Protein AF-A0A4Q6B6N0-F1 (afdb_monomer_lite)

pLDDT: mean 78.14, std 15.46, range [35.5, 97.94]

Secondary structure (DSSP, 8-state):
--HHHHHHHHHIIIIIHHHHHHHH--S-------PPP-------TT---HHHHS-SSSSS--HHHHTTSTTGGGGGGGGG---------SGGGSS-TT-HHHHHHTTTT-S-EE--TT-GGG-EESS--HHHHHHHHHSS--------TTSS---

Foldseek 3Di:
DDPVVVCCVVCCCVPVVVVVCVVVDPVPPPPPPDPADDDDDDDDLVDDDVVQAAFCDDDQFACNSCPRHVCNVCRVVSVVDDDDPDLAQPCCVDDQNSPPLQSVQCPQFSYHWDDDPPCSVPIHGPGDGPQCVVCVVRNDDRPPPDLDPPGDDDD

Structure (mmCIF, N/CA/C/O backbone):
data_AF-A0A4Q6B6N0-F1
#
_entry.id   AF-A0A4Q6B6N0-F1
#
loop_
_atom_site.group_PDB
_atom_site.id
_atom_site.type_symbol
_atom_site.label_atom_id
_atom_site.label_alt_id
_atom_site.label_comp_id
_atom_site.label_asym_id
_atom_site.label_entity_id
_atom_site.label_seq_id
_atom_site.pdbx_PDB_ins_code
_atom_site.Cartn_x
_atom_site.Cartn_y
_atom_site.Cartn_z
_atom_site.occupancy
_atom_site.B_iso_or_equiv
_atom_site.auth_seq_id
_atom_site.auth_comp_id
_atom_site.auth_asym_id
_atom_site.auth_atom_id
_atom_site.pdbx_PDB_model_num
ATOM 1 N N . MET A 1 1 ? -65.743 -42.845 1.613 1.00 63.94 1 MET A N 1
ATOM 2 C CA . MET A 1 1 ? -64.268 -42.746 1.563 1.00 63.94 1 MET A CA 1
ATOM 3 C C . MET A 1 1 ? -63.693 -44.117 1.858 1.00 63.94 1 MET A C 1
ATOM 5 O O . MET A 1 1 ? -64.138 -44.744 2.812 1.00 63.94 1 MET A O 1
ATOM 9 N N . ASP A 1 2 ? -62.781 -44.606 1.022 1.00 90.44 2 ASP A N 1
ATOM 10 C CA . ASP A 1 2 ? -62.169 -45.923 1.206 1.00 90.44 2 ASP A CA 1
ATOM 11 C C . ASP A 1 2 ? -61.155 -45.867 2.364 1.00 90.44 2 ASP A C 1
ATOM 13 O O . ASP A 1 2 ? -60.245 -45.034 2.371 1.00 90.44 2 ASP A O 1
ATOM 17 N N . ARG A 1 3 ? -61.332 -46.744 3.363 1.00 86.38 3 ARG A N 1
ATOM 18 C CA . ARG A 1 3 ? -60.466 -46.842 4.552 1.00 86.38 3 ARG A CA 1
ATOM 19 C C . ARG A 1 3 ? -59.008 -47.069 4.168 1.00 86.38 3 ARG A C 1
ATOM 21 O O . ARG A 1 3 ? -58.114 -46.563 4.841 1.00 86.38 3 ARG A O 1
ATOM 28 N N . ARG A 1 4 ? -58.769 -47.787 3.070 1.00 87.00 4 ARG A N 1
ATOM 29 C CA . ARG A 1 4 ? -57.425 -48.021 2.548 1.00 87.00 4 ARG A CA 1
ATOM 30 C C . ARG A 1 4 ? -56.787 -46.721 2.075 1.00 87.00 4 ARG A C 1
ATOM 32 O O . ARG A 1 4 ? -55.637 -46.458 2.402 1.00 87.00 4 ARG A O 1
ATOM 39 N N . LEU A 1 5 ? -57.546 -45.886 1.368 1.00 86.69 5 LEU A N 1
ATOM 40 C CA . LEU A 1 5 ? -57.067 -44.595 0.876 1.00 86.69 5 LEU A CA 1
ATOM 41 C C . LEU A 1 5 ? -56.758 -43.635 2.033 1.00 86.69 5 LEU A C 1
ATOM 43 O O . LEU A 1 5 ? -55.743 -42.946 2.014 1.00 86.69 5 LEU A O 1
ATOM 47 N N . PHE A 1 6 ? -57.604 -43.641 3.067 1.00 88.94 6 PHE A N 1
ATOM 48 C CA . PHE A 1 6 ? -57.406 -42.822 4.262 1.00 88.94 6 PHE A CA 1
ATOM 49 C C . PHE A 1 6 ? -56.141 -43.215 5.040 1.00 88.94 6 PHE A C 1
ATOM 51 O O . PHE A 1 6 ? -55.362 -42.343 5.423 1.00 88.94 6 PHE A O 1
ATOM 58 N N . LEU A 1 7 ? -55.907 -44.516 5.243 1.00 87.56 7 LEU A N 1
ATOM 59 C CA . LEU A 1 7 ? -54.729 -45.014 5.961 1.00 87.56 7 LEU A CA 1
ATOM 60 C C . LEU A 1 7 ? -53.437 -44.817 5.164 1.00 87.56 7 LEU A C 1
ATOM 62 O O . LEU A 1 7 ? -52.427 -44.423 5.735 1.00 87.56 7 LEU A O 1
ATOM 66 N N . VAL A 1 8 ? -53.469 -45.035 3.847 1.00 85.88 8 VAL A N 1
ATOM 67 C CA . VAL A 1 8 ? -52.309 -44.789 2.975 1.00 85.88 8 VAL A CA 1
ATOM 68 C C . VAL A 1 8 ? -51.957 -43.300 2.949 1.00 85.88 8 VAL A C 1
ATOM 70 O O . VAL A 1 8 ? -50.785 -42.954 3.068 1.00 85.88 8 VAL A O 1
ATOM 73 N N . GLY A 1 9 ? -52.956 -42.415 2.872 1.00 86.50 9 GLY A N 1
ATOM 74 C CA . GLY A 1 9 ? -52.738 -40.969 2.921 1.00 86.50 9 GLY A CA 1
ATOM 75 C C . GLY A 1 9 ? -52.184 -40.497 4.267 1.00 86.50 9 GLY A C 1
ATOM 76 O O . GLY A 1 9 ? -51.169 -39.806 4.310 1.00 86.50 9 GLY A O 1
ATOM 77 N N . THR A 1 10 ? -52.794 -40.902 5.384 1.00 88.31 10 THR A N 1
ATOM 78 C CA . THR A 1 10 ? -52.345 -40.470 6.721 1.00 88.31 10 THR A CA 1
ATOM 79 C C . THR A 1 10 ? -50.980 -41.046 7.093 1.00 88.31 10 THR A C 1
ATOM 81 O O . THR A 1 10 ? -50.127 -40.292 7.553 1.00 88.31 10 THR A O 1
ATOM 84 N N . ALA A 1 11 ? -50.715 -42.327 6.820 1.00 84.75 11 ALA A N 1
ATOM 85 C CA . ALA A 1 11 ? -49.396 -42.922 7.048 1.00 84.75 11 ALA A CA 1
ATOM 86 C C . ALA A 1 11 ? -48.320 -42.306 6.138 1.00 84.75 11 ALA A C 1
ATOM 88 O O . ALA A 1 11 ? -47.226 -41.991 6.604 1.00 84.75 11 ALA A O 1
ATOM 89 N N . GLY A 1 12 ? -48.642 -42.068 4.861 1.00 84.81 12 GLY A N 1
ATOM 90 C CA . GLY A 1 12 ? -47.741 -41.402 3.922 1.00 84.81 12 GLY A CA 1
ATOM 91 C C . GLY A 1 12 ? -47.388 -39.979 4.355 1.00 84.81 12 GLY A C 1
ATOM 92 O O . GLY A 1 12 ? -46.236 -39.581 4.249 1.00 84.81 12 GLY A O 1
ATOM 93 N N . THR A 1 13 ? -48.340 -39.232 4.918 1.00 85.75 13 THR A N 1
ATOM 94 C CA . THR A 1 13 ? -48.077 -37.858 5.372 1.00 85.75 13 THR A CA 1
ATOM 95 C C . THR A 1 13 ? -47.323 -37.835 6.704 1.00 85.75 13 THR A C 1
ATOM 97 O O . THR A 1 13 ? -46.353 -37.102 6.839 1.00 85.75 13 THR A O 1
ATOM 100 N N . MET A 1 14 ? -47.712 -38.670 7.674 1.00 88.31 14 MET A N 1
ATOM 101 C CA . MET A 1 14 ? -47.112 -38.674 9.018 1.00 88.31 14 MET A CA 1
ATOM 102 C C . MET A 1 14 ? -45.687 -39.233 9.047 1.00 88.31 14 MET A C 1
ATOM 104 O O . MET A 1 14 ? -44.885 -38.790 9.861 1.00 88.31 14 MET A O 1
ATOM 108 N N . PHE A 1 15 ? -45.364 -40.196 8.179 1.00 87.62 15 PHE A N 1
ATOM 109 C CA . PHE A 1 15 ? -44.030 -40.805 8.131 1.00 87.62 15 PHE A CA 1
ATOM 110 C C . PHE A 1 15 ? -43.224 -40.389 6.901 1.00 87.62 15 PHE A C 1
ATOM 112 O O . PHE A 1 15 ? -42.008 -40.238 6.989 1.00 87.62 15 PHE A O 1
ATOM 119 N N . GLY A 1 16 ? -43.882 -40.178 5.760 1.00 85.69 16 GLY A N 1
ATOM 120 C CA . GLY A 1 16 ? -43.207 -39.787 4.526 1.00 85.69 16 GLY A CA 1
ATOM 121 C C . GLY A 1 16 ? -42.748 -38.334 4.534 1.00 85.69 16 GLY A C 1
ATOM 122 O O . GLY A 1 16 ? -41.660 -38.069 4.033 1.00 85.69 16 GLY A O 1
ATOM 123 N N . LEU A 1 17 ? -43.510 -37.408 5.134 1.00 82.75 17 LEU A N 1
ATOM 124 C CA . LEU A 1 17 ? -43.110 -35.999 5.184 1.00 82.75 17 LEU A CA 1
ATOM 125 C C . LEU A 1 17 ? -41.857 -35.782 6.053 1.00 82.75 17 LEU A C 1
ATOM 127 O O . LEU A 1 17 ? -40.903 -35.228 5.517 1.00 82.75 17 LEU A O 1
ATOM 131 N N . PRO A 1 18 ? -41.753 -36.295 7.299 1.00 80.56 18 PRO A N 1
ATOM 132 C CA . PRO A 1 18 ? -40.521 -36.156 8.084 1.00 80.56 18 PRO A CA 1
ATOM 133 C C . PRO A 1 18 ? -39.313 -36.847 7.441 1.00 80.56 18 PRO A C 1
ATOM 135 O O . PRO A 1 18 ? -38.189 -36.359 7.538 1.00 80.56 18 PRO A O 1
ATOM 138 N N . LEU A 1 19 ? -39.527 -37.977 6.753 1.00 83.81 19 LEU A N 1
ATOM 139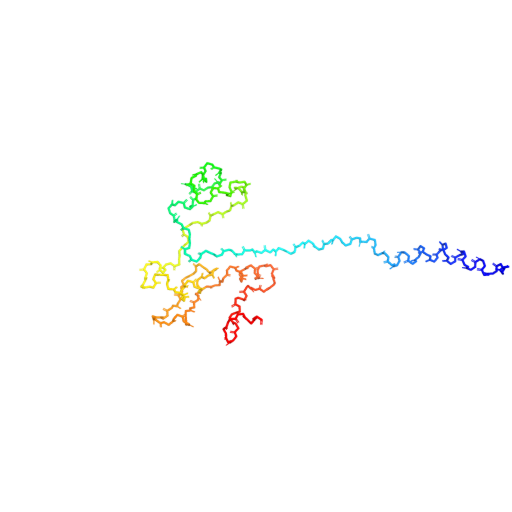 C CA . LEU A 1 19 ? -38.462 -38.651 6.010 1.00 83.81 19 LEU A CA 1
ATOM 140 C C . LEU A 1 19 ? -37.999 -37.803 4.816 1.00 83.81 19 LEU A C 1
ATOM 142 O O . LEU A 1 19 ? -36.797 -37.657 4.613 1.00 83.81 19 LEU A O 1
ATOM 146 N N . LEU A 1 20 ? -38.923 -37.201 4.059 1.00 78.81 20 LEU A N 1
ATOM 147 C CA . LEU A 1 20 ? -38.575 -36.262 2.991 1.00 78.81 20 LEU A CA 1
ATOM 148 C C . LEU A 1 20 ? -37.853 -35.035 3.541 1.00 78.81 20 LEU A C 1
ATOM 150 O O . LEU A 1 20 ? -36.866 -34.614 2.952 1.00 78.81 20 LEU A O 1
ATOM 154 N N . GLU A 1 21 ? -38.295 -34.491 4.672 1.00 78.06 21 GLU A N 1
ATOM 155 C CA . GLU A 1 21 ? -37.627 -33.369 5.329 1.00 78.06 21 GLU A CA 1
ATOM 156 C C . GLU A 1 21 ? -36.203 -33.744 5.760 1.00 78.06 21 GLU A C 1
ATOM 158 O O . GLU A 1 21 ? -35.277 -32.971 5.533 1.00 78.06 21 GLU A O 1
ATOM 163 N N . SER A 1 22 ? -35.986 -34.963 6.264 1.00 77.62 22 SER A N 1
ATOM 164 C CA . SER A 1 22 ? -34.645 -35.455 6.618 1.00 77.62 22 SER A CA 1
ATOM 165 C C . SER A 1 22 ? -33.694 -35.618 5.423 1.00 77.62 22 SER A C 1
ATOM 167 O O . SER A 1 22 ? -32.478 -35.631 5.604 1.00 77.62 22 SER A O 1
ATOM 169 N N . LEU A 1 23 ? -34.237 -35.748 4.207 1.00 75.44 23 LEU A N 1
ATOM 170 C CA . LEU A 1 23 ? -33.473 -35.899 2.964 1.00 75.44 23 LEU A CA 1
ATOM 171 C C . LEU A 1 23 ? -33.343 -34.583 2.183 1.00 75.44 23 LEU A C 1
ATOM 173 O O . LEU A 1 23 ? -32.368 -34.399 1.457 1.00 75.44 23 LEU A O 1
ATOM 177 N N . ALA A 1 24 ? -34.328 -33.690 2.299 1.00 66.94 24 ALA A N 1
ATOM 178 C CA . ALA A 1 24 ? -34.402 -32.426 1.570 1.00 66.94 24 ALA A CA 1
ATOM 179 C C . ALA A 1 24 ? -33.740 -31.267 2.324 1.00 66.94 24 ALA A C 1
ATOM 181 O O . ALA A 1 24 ? -33.236 -30.337 1.693 1.00 66.94 24 ALA A O 1
ATOM 182 N N . PHE A 1 25 ? -33.709 -31.321 3.657 1.00 61.94 25 PHE A N 1
ATOM 183 C CA . PHE A 1 25 ? -33.018 -30.336 4.476 1.00 61.94 25 PHE A CA 1
ATOM 184 C C . PHE A 1 25 ? -31.682 -30.914 4.932 1.00 61.94 25 PHE A C 1
ATOM 186 O O . PHE A 1 25 ? -31.624 -31.714 5.859 1.00 61.94 25 PHE A O 1
ATOM 193 N N . ASP A 1 26 ? -30.588 -30.490 4.292 1.00 61.44 26 ASP A N 1
ATOM 194 C CA . ASP A 1 26 ? -29.268 -30.583 4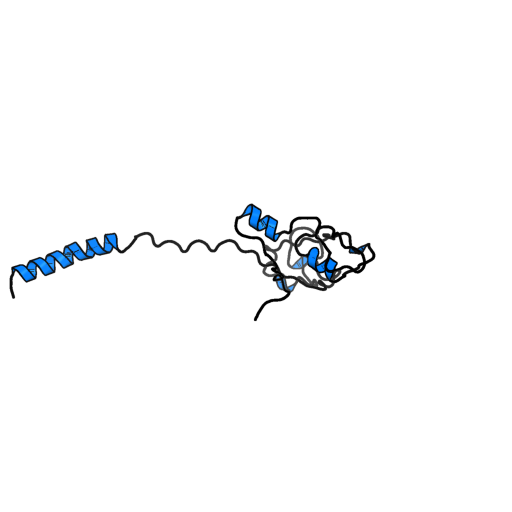.917 1.00 61.44 26 ASP A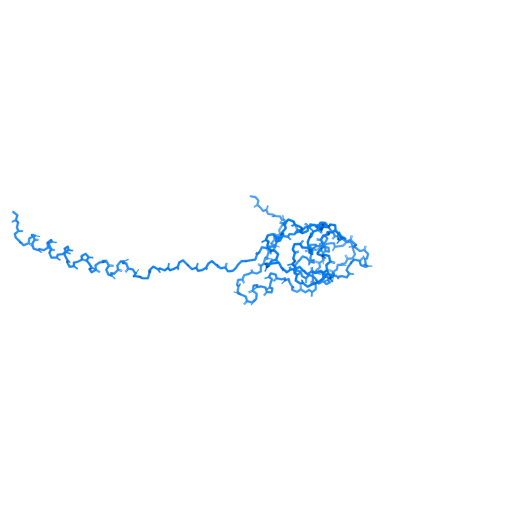 CA 1
ATOM 195 C C . ASP A 1 26 ? -29.336 -29.738 6.208 1.00 61.44 26 ASP A C 1
ATOM 197 O O . ASP A 1 26 ? -29.489 -28.516 6.119 1.00 61.44 26 ASP A O 1
ATOM 201 N N . PRO A 1 27 ? -29.271 -30.332 7.419 1.00 55.25 27 PRO A N 1
ATOM 202 C CA . PRO A 1 27 ? -29.351 -29.583 8.677 1.00 55.25 27 PRO A CA 1
ATOM 203 C C . PRO A 1 27 ? -28.144 -28.656 8.865 1.00 55.25 27 PRO A C 1
ATOM 205 O O . PRO A 1 27 ? -28.100 -27.841 9.789 1.00 55.25 27 PRO A O 1
ATOM 208 N N . ARG A 1 28 ? -27.149 -28.755 7.980 1.00 56.59 28 ARG A N 1
ATOM 209 C CA . ARG A 1 28 ? -26.107 -27.759 7.831 1.00 56.59 28 ARG A CA 1
ATOM 210 C C . ARG A 1 28 ? -26.734 -26.592 7.085 1.00 56.59 28 ARG A C 1
ATOM 212 O O . ARG A 1 28 ? -26.660 -26.503 5.862 1.00 56.59 28 ARG A O 1
ATOM 219 N N . ALA A 1 29 ? -27.278 -25.641 7.841 1.00 53.19 29 ALA A N 1
ATOM 220 C CA . ALA A 1 29 ? -27.153 -24.253 7.437 1.00 53.19 29 ALA A CA 1
ATOM 221 C C . ALA A 1 29 ? -25.677 -24.065 7.067 1.00 53.19 29 ALA A C 1
ATOM 223 O O . ALA A 1 29 ? -24.812 -24.014 7.943 1.00 53.19 29 ALA A O 1
ATOM 224 N N . LYS A 1 30 ? -25.360 -24.112 5.767 1.00 58.22 30 LYS A N 1
ATOM 225 C CA . LYS A 1 30 ? -24.021 -23.795 5.303 1.00 58.22 30 LYS A CA 1
ATOM 226 C C . LYS A 1 30 ? -23.868 -22.341 5.686 1.00 58.22 30 LYS A C 1
ATOM 228 O O . LYS A 1 30 ? -24.503 -21.485 5.072 1.00 58.22 30 LYS A O 1
ATOM 233 N N . ALA A 1 31 ? -23.114 -22.089 6.756 1.00 57.97 31 ALA A N 1
ATOM 234 C CA . ALA A 1 31 ? -22.587 -20.766 7.016 1.00 57.97 31 ALA A CA 1
ATOM 235 C C . ALA A 1 31 ? -22.116 -20.253 5.657 1.00 57.97 31 ALA A C 1
ATOM 237 O O . ALA A 1 31 ? -21.415 -20.987 4.948 1.00 57.97 31 ALA A O 1
ATOM 238 N N . ALA A 1 32 ? -22.626 -19.092 5.237 1.00 61.69 32 ALA A N 1
ATOM 239 C CA . ALA A 1 32 ? -22.163 -18.476 4.007 1.00 61.69 32 ALA A CA 1
ATOM 240 C C . ALA A 1 32 ? -20.636 -18.559 4.034 1.00 61.69 32 ALA A C 1
ATOM 242 O O . ALA A 1 32 ? -20.048 -18.256 5.075 1.00 61.69 32 ALA A O 1
ATOM 243 N N . ASN A 1 33 ? -20.024 -19.077 2.961 1.00 66.31 33 ASN A N 1
ATOM 244 C CA . ASN A 1 33 ? -18.569 -19.132 2.876 1.00 66.31 33 ASN A CA 1
ATOM 245 C C . ASN A 1 33 ? -18.060 -17.755 3.298 1.00 66.31 33 ASN A C 1
ATOM 247 O O . ASN A 1 33 ? -18.519 -16.759 2.730 1.00 66.31 33 ASN A O 1
ATOM 251 N N . GLU A 1 34 ? -17.203 -17.710 4.323 1.00 68.06 34 GLU A N 1
ATOM 252 C CA . GLU A 1 34 ? -16.558 -16.470 4.750 1.00 68.06 34 GLU A CA 1
ATOM 253 C C . GLU A 1 34 ? -16.112 -15.717 3.491 1.00 68.06 34 GLU A C 1
ATOM 255 O O . GLU A 1 34 ? -15.532 -16.350 2.594 1.00 68.06 34 GLU A O 1
ATOM 260 N N . PRO A 1 35 ? -16.452 -14.421 3.350 1.00 67.75 35 PRO A N 1
ATOM 261 C CA . PRO A 1 35 ? -16.097 -13.682 2.154 1.00 67.75 35 PRO A CA 1
ATOM 262 C C . PRO A 1 35 ? -14.594 -13.816 1.935 1.00 67.75 35 PRO A C 1
ATOM 264 O O . PRO A 1 35 ? -13.798 -13.641 2.861 1.00 67.75 35 PRO A O 1
ATOM 267 N N . LEU A 1 36 ? -14.216 -14.176 0.706 1.00 71.25 36 LEU A N 1
ATOM 268 C CA . LEU A 1 36 ? -12.813 -14.350 0.364 1.00 71.25 36 LEU A CA 1
ATOM 269 C C . LEU A 1 36 ? -12.052 -13.060 0.703 1.00 71.25 36 LEU A C 1
ATOM 271 O O . LEU A 1 36 ? -12.560 -11.968 0.419 1.00 71.25 36 LEU A O 1
ATOM 275 N N . PRO A 1 37 ? -10.847 -13.162 1.290 1.00 75.75 37 PRO A N 1
ATOM 276 C CA . PRO A 1 37 ? -10.005 -11.999 1.504 1.00 75.75 37 PRO A CA 1
ATOM 277 C C . PRO A 1 37 ? -9.817 -11.248 0.185 1.00 75.75 37 PRO A C 1
ATOM 279 O O . PRO A 1 37 ? -9.479 -11.848 -0.835 1.00 75.75 37 PRO A O 1
ATOM 282 N N . PHE A 1 38 ? -10.034 -9.937 0.206 1.00 78.12 38 PHE A N 1
ATOM 283 C CA . PHE A 1 38 ? -9.833 -9.073 -0.950 1.00 78.12 38 PHE A CA 1
ATOM 284 C C . PHE A 1 38 ? -8.905 -7.916 -0.584 1.00 78.12 38 PHE A C 1
ATOM 286 O O . PHE A 1 38 ? -8.854 -7.474 0.566 1.00 78.12 38 PHE A O 1
ATOM 293 N N . ALA A 1 39 ? -8.175 -7.419 -1.578 1.00 83.62 39 ALA A N 1
ATOM 294 C CA . ALA A 1 39 ? -7.345 -6.229 -1.467 1.00 83.62 39 ALA A CA 1
ATOM 295 C C . ALA A 1 39 ? -7.891 -5.150 -2.407 1.00 83.62 39 ALA A C 1
ATOM 297 O O . ALA A 1 39 ? -8.265 -5.444 -3.542 1.00 83.62 39 ALA A O 1
ATOM 298 N N . ILE A 1 40 ? -7.935 -3.906 -1.932 1.00 86.31 40 ILE A N 1
ATOM 299 C CA . ILE A 1 40 ? -8.292 -2.741 -2.745 1.00 86.31 40 ILE A CA 1
ATOM 300 C C . ILE A 1 40 ? -7.045 -1.880 -2.889 1.00 86.31 40 ILE A C 1
ATOM 302 O O . ILE A 1 40 ? -6.445 -1.479 -1.891 1.00 86.31 40 ILE A O 1
ATOM 306 N N . PHE A 1 41 ? -6.688 -1.569 -4.131 1.00 86.62 41 PHE A N 1
ATOM 307 C CA . PHE A 1 41 ? -5.604 -0.651 -4.452 1.00 86.62 41 PHE A CA 1
ATOM 308 C C . PHE A 1 41 ? -6.193 0.680 -4.909 1.00 86.62 41 PHE A C 1
ATOM 310 O O . PHE A 1 41 ? -7.011 0.726 -5.826 1.00 86.62 41 PHE A O 1
ATOM 317 N N . LEU A 1 42 ? -5.776 1.762 -4.259 1.00 85.69 42 LEU A N 1
ATOM 318 C CA . LEU A 1 42 ? -6.138 3.127 -4.625 1.00 85.69 42 LEU A CA 1
ATOM 319 C C . LEU A 1 42 ? -4.879 3.821 -5.136 1.00 85.69 42 LEU A C 1
ATOM 321 O O . LEU A 1 42 ? -3.899 3.951 -4.405 1.00 85.69 42 LEU A O 1
ATOM 325 N N . TYR A 1 43 ? -4.909 4.245 -6.395 1.00 80.56 43 TYR A N 1
ATOM 326 C CA . TYR A 1 43 ? -3.802 4.940 -7.043 1.00 80.56 43 TYR A CA 1
ATOM 327 C C . TYR A 1 43 ? -4.065 6.448 -7.081 1.00 80.56 43 TYR A C 1
ATOM 329 O O . TYR A 1 43 ? -5.158 6.889 -7.434 1.00 80.56 43 TYR A O 1
ATOM 337 N N . GLN A 1 44 ? -3.052 7.238 -6.722 1.00 80.25 44 GLN A N 1
ATOM 338 C CA . GLN A 1 44 ? -3.069 8.698 -6.806 1.00 80.25 44 GLN A CA 1
ATOM 339 C C . GLN A 1 44 ? -1.986 9.135 -7.803 1.00 80.25 44 GLN A C 1
ATOM 341 O O . GLN A 1 44 ? -0.811 9.112 -7.440 1.00 80.25 44 GLN A O 1
ATOM 346 N N . PRO A 1 45 ? -2.340 9.530 -9.041 1.00 69.06 45 PRO A N 1
ATOM 347 C CA . PRO A 1 45 ? -1.375 9.664 -10.133 1.00 69.06 45 PRO A CA 1
ATOM 348 C C . PRO A 1 45 ? -0.272 10.684 -9.884 1.00 69.06 45 PRO A C 1
ATOM 350 O O . PRO A 1 45 ? 0.884 10.423 -10.186 1.00 69.06 45 PRO A O 1
ATOM 353 N N . MET A 1 46 ? -0.619 11.821 -9.291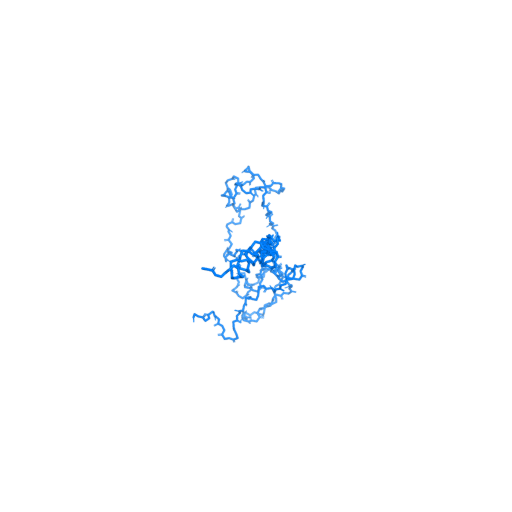 1.00 74.69 46 MET A N 1
ATOM 354 C CA . MET A 1 46 ? 0.344 12.875 -8.957 1.00 74.69 46 MET A CA 1
ATOM 355 C C . MET A 1 46 ? 0.818 12.797 -7.503 1.00 74.69 46 MET A C 1
ATOM 357 O O . MET A 1 46 ? 1.570 13.651 -7.045 1.00 74.69 46 MET A O 1
ATOM 361 N N . GLY A 1 47 ? 0.371 11.771 -6.775 1.00 78.94 47 GLY A N 1
ATOM 362 C CA . GLY A 1 47 ? 0.568 11.658 -5.343 1.00 78.94 47 GLY A CA 1
ATOM 363 C C . GLY A 1 47 ? -0.080 12.797 -4.541 1.00 78.94 47 GLY A C 1
ATOM 364 O O . GLY A 1 47 ? -0.759 13.674 -5.082 1.00 78.94 47 GLY A O 1
ATOM 365 N N . PRO A 1 48 ? 0.087 12.756 -3.217 1.00 86.38 48 PRO A N 1
ATOM 366 C CA . PRO A 1 48 ? -0.281 13.841 -2.321 1.00 86.38 48 PRO A CA 1
ATOM 367 C C . PRO A 1 48 ? 0.881 14.825 -2.105 1.00 86.38 48 PRO A C 1
ATOM 369 O O . PRO A 1 48 ? 2.036 14.522 -2.397 1.00 86.38 48 PRO A O 1
ATOM 372 N N . GLU A 1 49 ? 0.587 15.979 -1.501 1.00 88.38 49 GLU A N 1
ATOM 373 C CA . GLU A 1 49 ? 1.609 16.931 -1.047 1.00 88.38 49 GLU A CA 1
ATOM 374 C C . GLU A 1 49 ? 2.513 16.291 0.023 1.00 88.38 49 GLU A C 1
ATOM 376 O O . GLU A 1 49 ? 2.087 16.056 1.158 1.00 88.38 49 GLU A O 1
ATOM 381 N N . LYS A 1 50 ? 3.767 15.991 -0.334 1.00 83.06 50 LYS A N 1
ATOM 382 C CA . LYS A 1 50 ? 4.660 15.112 0.437 1.00 83.06 50 LYS A CA 1
ATOM 383 C C . LYS A 1 50 ? 4.903 15.620 1.859 1.00 83.06 50 LYS A C 1
ATOM 385 O O . LYS A 1 50 ? 4.908 14.815 2.791 1.00 83.06 50 LYS A O 1
ATOM 390 N N . ASP A 1 51 ? 5.067 16.929 2.036 1.00 87.38 51 ASP A N 1
ATOM 391 C CA . ASP A 1 51 ? 5.469 17.515 3.322 1.00 87.38 51 ASP A CA 1
ATOM 392 C C . ASP A 1 51 ? 4.318 17.570 4.341 1.00 87.38 51 ASP A C 1
ATOM 394 O O . ASP A 1 51 ? 4.529 17.544 5.561 1.00 87.38 51 ASP A O 1
ATOM 398 N N . SER A 1 52 ? 3.077 17.599 3.849 1.00 93.94 52 SER A N 1
ATOM 399 C CA . SER A 1 52 ? 1.875 17.671 4.684 1.00 93.94 52 SER A CA 1
ATOM 400 C C . SER A 1 52 ? 1.092 16.360 4.750 1.00 93.94 52 SER A C 1
ATOM 402 O O . SER A 1 52 ? 0.249 16.212 5.629 1.00 93.94 52 SER A O 1
ATOM 404 N N . TRP A 1 53 ? 1.367 15.381 3.885 1.00 94.44 53 TRP A N 1
ATOM 405 C CA . TRP A 1 53 ? 0.581 14.1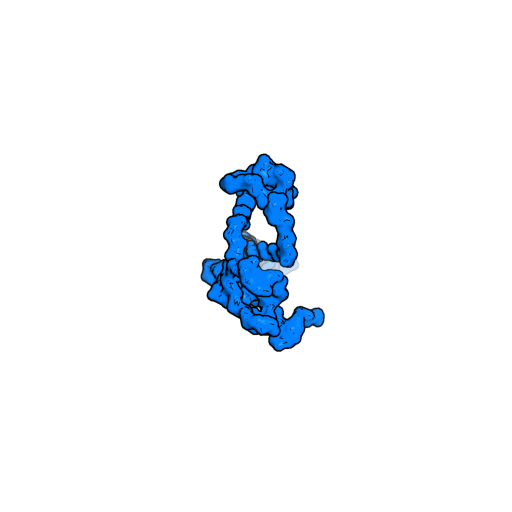48 3.817 1.00 94.44 53 TRP A CA 1
ATOM 406 C C . TRP A 1 53 ? 0.802 13.198 4.998 1.00 94.44 53 TRP A C 1
ATOM 408 O O . TRP A 1 53 ? -0.156 12.735 5.617 1.00 94.44 53 TRP A O 1
ATOM 418 N N . PHE A 1 54 ? 2.062 12.886 5.301 1.00 95.12 54 PHE A N 1
ATOM 419 C CA . PHE A 1 54 ? 2.420 11.796 6.211 1.00 95.12 54 PHE A CA 1
ATOM 420 C C . PHE A 1 54 ? 2.254 12.162 7.697 1.00 95.12 54 PHE A C 1
ATOM 422 O O . PHE A 1 54 ? 2.309 13.346 8.047 1.00 95.12 54 PHE A O 1
ATOM 429 N N . PRO A 1 55 ? 2.110 11.160 8.596 1.00 96.06 55 PRO A N 1
ATOM 430 C CA . PRO A 1 55 ? 2.100 11.397 10.035 1.00 96.06 55 PRO A CA 1
ATOM 431 C C . PRO A 1 55 ? 3.354 12.156 10.481 1.00 96.06 55 PRO A C 1
ATOM 433 O O . PRO A 1 55 ? 4.434 11.978 9.918 1.00 96.06 55 PRO A O 1
ATOM 436 N N . SER A 1 56 ? 3.223 12.994 11.509 1.00 94.88 56 SER A N 1
ATOM 437 C CA . SER A 1 56 ? 4.310 13.867 11.978 1.00 94.88 56 SER A CA 1
ATOM 438 C C . SER A 1 56 ? 5.525 13.126 12.548 1.00 94.88 56 SER A C 1
ATOM 440 O O . SER A 1 56 ? 6.605 13.706 12.626 1.00 94.88 56 SER A O 1
ATOM 442 N N . GLN A 1 57 ? 5.366 11.859 12.935 1.00 92.94 57 GLN A N 1
ATOM 443 C CA . GLN A 1 57 ? 6.428 11.015 13.476 1.00 92.94 57 GLN A CA 1
ATOM 444 C C . GLN A 1 57 ? 6.195 9.542 13.126 1.00 92.94 57 GLN A C 1
ATOM 446 O O . GLN A 1 57 ? 5.069 9.122 12.850 1.00 92.94 57 GLN A O 1
ATOM 451 N N . THR A 1 58 ? 7.263 8.748 13.172 1.00 93.38 58 THR A N 1
ATOM 452 C CA . THR A 1 58 ? 7.191 7.290 13.029 1.00 93.38 58 THR A CA 1
ATOM 453 C C . THR A 1 58 ? 6.637 6.632 14.297 1.00 93.38 58 THR A C 1
ATOM 455 O O . THR A 1 58 ? 6.680 7.195 15.391 1.00 93.38 58 THR A O 1
ATOM 458 N N . GLY A 1 59 ? 6.114 5.412 14.154 1.00 93.38 59 GLY A N 1
ATOM 459 C CA . GLY A 1 59 ? 5.567 4.626 15.260 1.00 93.38 59 GLY A CA 1
ATOM 460 C C . GLY A 1 59 ? 4.045 4.513 15.214 1.00 93.38 59 GLY A C 1
ATOM 461 O O . GLY A 1 59 ? 3.441 4.509 14.143 1.00 93.38 59 GLY A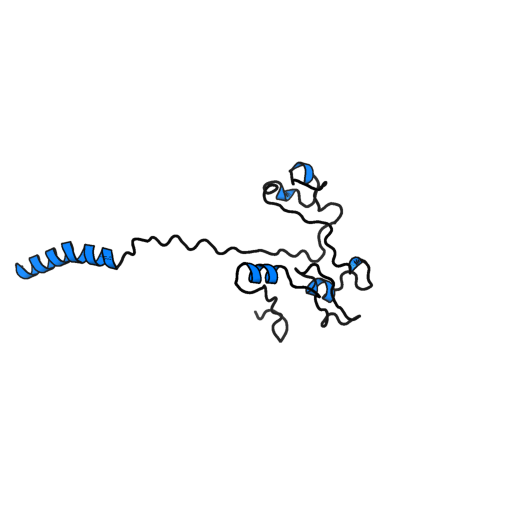 O 1
ATOM 462 N N . LYS A 1 60 ? 3.421 4.358 16.389 1.00 94.38 60 LYS A N 1
ATOM 463 C CA . LYS A 1 60 ? 1.970 4.164 16.494 1.00 94.38 60 LYS A CA 1
ATOM 464 C C . LYS A 1 60 ? 1.231 5.395 15.969 1.00 94.38 60 LYS A C 1
ATOM 466 O O . LYS A 1 60 ? 1.430 6.496 16.476 1.00 94.38 60 LYS A O 1
ATOM 471 N N . ILE A 1 61 ? 0.321 5.176 15.023 1.00 96.56 61 ILE A N 1
ATOM 472 C CA . ILE A 1 61 ? -0.542 6.226 14.487 1.00 96.56 61 ILE A CA 1
ATOM 473 C C . ILE A 1 61 ? -1.606 6.580 15.532 1.00 96.56 61 ILE A C 1
ATOM 475 O O . ILE A 1 61 ? -2.347 5.724 16.020 1.00 96.56 61 ILE A O 1
ATOM 479 N N . THR A 1 62 ? -1.664 7.858 15.890 1.00 95.88 62 THR A N 1
ATOM 480 C CA . THR A 1 62 ? -2.658 8.447 16.794 1.00 95.88 62 THR A CA 1
ATOM 481 C C . THR A 1 62 ? -3.274 9.697 16.173 1.00 95.88 62 THR A C 1
ATOM 483 O O . THR A 1 62 ? -2.719 10.269 15.233 1.00 95.88 62 THR A O 1
ATOM 486 N N . ALA A 1 63 ? -4.386 10.173 16.742 1.00 96.00 63 ALA A N 1
ATOM 487 C CA . ALA A 1 63 ? -4.981 11.455 16.362 1.00 96.00 63 ALA A CA 1
ATOM 488 C C . ALA A 1 63 ? -3.953 12.601 16.405 1.00 96.00 63 ALA A C 1
ATOM 490 O O . ALA A 1 63 ? -3.907 13.430 15.506 1.00 96.00 63 ALA A O 1
ATOM 491 N N . GLN A 1 64 ? -3.062 12.602 17.401 1.00 96.56 64 GLN A N 1
ATOM 492 C CA . GLN A 1 64 ? -2.011 13.613 17.535 1.00 96.56 64 GLN A CA 1
ATOM 493 C C . GLN A 1 64 ? -0.988 13.544 16.397 1.00 96.56 64 GLN A C 1
ATOM 495 O O . GLN A 1 64 ? -0.553 14.581 15.911 1.00 96.56 64 GLN A O 1
ATOM 500 N N . THR A 1 65 ? -0.613 12.342 15.946 1.00 96.38 65 THR A N 1
ATOM 501 C CA . THR A 1 65 ? 0.330 12.198 14.821 1.00 96.38 65 THR A CA 1
ATOM 502 C C . THR A 1 65 ? -0.276 12.580 13.470 1.00 96.38 65 THR A C 1
ATOM 504 O O . THR A 1 65 ? 0.467 12.870 12.534 1.00 96.38 65 THR A O 1
ATOM 507 N N . LEU A 1 66 ? -1.610 12.566 13.365 1.00 97.12 66 LEU A N 1
ATOM 508 C CA . LEU A 1 66 ? -2.355 12.887 12.147 1.00 97.12 66 LEU A CA 1
ATOM 509 C C . LEU A 1 66 ? -2.877 14.330 12.111 1.00 97.12 66 LEU A C 1
ATOM 511 O O . LEU A 1 66 ? -3.274 14.786 11.046 1.00 97.12 66 LEU A O 1
ATOM 515 N N . ALA A 1 67 ? -2.883 15.045 13.237 1.00 97.00 67 ALA A N 1
ATOM 516 C CA . ALA A 1 67 ? -3.405 16.406 13.318 1.00 97.00 67 ALA A CA 1
ATOM 517 C C . ALA A 1 67 ? -2.670 17.355 12.354 1.00 97.00 67 ALA A C 1
ATOM 519 O O . ALA A 1 67 ? -1.440 17.451 12.377 1.00 97.00 67 ALA A O 1
ATOM 520 N N . GLY A 1 68 ? -3.426 18.058 11.508 1.00 96.12 68 GLY A N 1
ATOM 521 C CA . GLY A 1 68 ? -2.898 18.968 10.493 1.00 96.12 68 GLY A CA 1
ATOM 522 C C . GLY A 1 68 ? -2.196 18.269 9.325 1.00 96.12 68 GLY A C 1
ATOM 523 O O . GLY A 1 68 ? -1.438 18.921 8.604 1.00 96.12 68 GLY A O 1
ATOM 524 N N . LYS A 1 69 ? -2.390 16.954 9.151 1.00 96.81 69 LYS A N 1
ATOM 525 C CA . LYS A 1 69 ? -1.818 16.165 8.051 1.00 96.81 69 LYS A CA 1
ATOM 526 C C . LYS A 1 69 ? -2.882 15.778 7.030 1.00 96.81 69 LYS A C 1
ATOM 528 O O . LYS A 1 69 ? -4.062 15.690 7.347 1.00 96.81 69 LYS A O 1
ATOM 533 N N . GLY A 1 70 ? -2.466 15.453 5.808 1.00 95.62 70 GLY A N 1
ATOM 534 C CA . GLY A 1 70 ? -3.376 14.988 4.753 1.00 95.62 70 GLY A CA 1
ATOM 535 C C . GLY A 1 70 ? -4.148 13.712 5.121 1.00 95.62 70 GLY A C 1
ATOM 536 O O . GLY A 1 70 ? -5.250 13.488 4.628 1.00 95.62 70 GLY A O 1
ATOM 537 N N . LEU A 1 71 ? -3.607 12.909 6.043 1.00 95.94 71 LEU A N 1
ATOM 538 C CA . LEU A 1 71 ? -4.244 11.706 6.584 1.00 95.94 71 LEU A CA 1
ATOM 539 C C . LEU A 1 71 ? -5.165 11.965 7.796 1.00 95.94 71 LEU A C 1
ATOM 541 O O . LEU A 1 71 ? -5.753 11.013 8.310 1.00 95.94 71 LEU A O 1
ATOM 545 N N . GLU A 1 72 ? -5.329 13.214 8.252 1.00 97.31 72 GLU A N 1
ATOM 546 C CA . GLU A 1 72 ? -6.207 13.582 9.378 1.00 97.31 72 GLU A CA 1
ATOM 547 C C . GLU A 1 72 ? -7.634 13.007 9.279 1.00 97.31 72 GLU A C 1
ATOM 549 O O . GLU A 1 72 ? -8.117 12.472 10.287 1.00 97.31 72 GLU A O 1
ATOM 554 N N . PRO A 1 73 ? -8.297 12.989 8.100 1.00 96.88 73 PRO A N 1
ATOM 555 C CA . PRO A 1 73 ? -9.634 12.407 7.963 1.00 96.88 73 PRO A CA 1
ATOM 556 C C . PRO A 1 73 ? -9.719 10.918 8.333 1.00 96.88 73 PRO A C 1
ATOM 558 O O . PRO A 1 73 ? -10.801 10.416 8.630 1.00 96.88 73 PRO A O 1
ATOM 561 N N . LEU A 1 74 ? -8.590 10.199 8.348 1.00 96.06 74 LEU A N 1
ATOM 562 C CA . LEU A 1 74 ? -8.527 8.779 8.696 1.00 96.06 74 LEU A CA 1
ATOM 563 C C . LEU A 1 74 ? -8.332 8.525 10.198 1.00 96.06 74 LEU A C 1
ATOM 565 O O . LEU A 1 74 ? -8.204 7.371 10.609 1.00 96.06 74 LEU A O 1
ATOM 569 N N . THR A 1 75 ? -8.353 9.567 11.033 1.00 97.50 75 THR A N 1
ATOM 570 C CA . THR A 1 75 ? -8.230 9.458 12.497 1.00 97.50 75 THR A CA 1
ATOM 571 C C . THR A 1 75 ? -9.137 8.388 13.131 1.00 97.50 75 THR A C 1
ATOM 573 O O . THR A 1 75 ? -8.631 7.634 13.969 1.00 97.50 75 THR A O 1
ATOM 576 N N . PRO A 1 76 ? -10.418 8.211 12.729 1.00 97.94 76 PRO A N 1
ATOM 577 C CA . PRO A 1 76 ? -11.275 7.149 13.275 1.00 97.94 76 PRO A CA 1
ATOM 578 C C . PRO A 1 76 ? -10.753 5.723 13.040 1.00 97.94 76 PRO A C 1
ATOM 580 O O . PRO A 1 76 ? -11.175 4.788 13.719 1.00 97.94 76 PRO A O 1
ATOM 583 N N . PHE A 1 77 ? -9.832 5.550 12.091 1.00 96.62 77 PHE A N 1
ATOM 584 C CA . PHE A 1 77 ? -9.249 4.271 11.702 1.00 96.62 77 PHE A CA 1
ATOM 585 C C . PHE A 1 77 ? -7.776 4.144 12.096 1.00 96.62 77 PHE A C 1
ATOM 587 O O . PHE A 1 77 ? -7.143 3.178 11.690 1.00 96.62 77 PHE A O 1
ATOM 594 N N . ALA A 1 78 ? -7.217 5.065 12.890 1.00 95.31 78 ALA A N 1
ATOM 595 C CA . ALA A 1 78 ? -5.787 5.110 13.217 1.00 95.31 78 ALA A CA 1
ATOM 596 C C . ALA A 1 78 ? -5.208 3.770 13.722 1.00 95.31 78 ALA A C 1
ATOM 598 O O . ALA A 1 78 ? -4.076 3.421 13.401 1.00 95.31 78 ALA A O 1
ATOM 599 N N . ASN A 1 79 ? -5.996 2.976 14.455 1.00 95.88 79 ASN A N 1
ATOM 600 C CA . ASN A 1 79 ? -5.609 1.647 14.947 1.00 95.88 79 ASN A CA 1
ATOM 601 C C . ASN A 1 79 ? -5.612 0.532 13.881 1.00 95.88 79 ASN A C 1
ATOM 603 O O . ASN A 1 79 ? -5.211 -0.588 14.183 1.00 95.88 79 ASN A O 1
ATOM 607 N N . LYS A 1 80 ? -6.082 0.823 12.667 1.00 95.50 80 LYS A N 1
ATOM 608 C CA . LYS A 1 80 ? -6.125 -0.070 11.500 1.00 95.50 80 LYS A CA 1
ATOM 609 C C . LYS A 1 80 ? -5.196 0.394 10.373 1.00 95.50 80 LYS A C 1
ATOM 611 O O . LYS A 1 80 ? -5.174 -0.230 9.317 1.00 95.50 80 LYS A O 1
ATOM 616 N N . LEU A 1 81 ? -4.466 1.491 10.569 1.00 94.69 81 LEU A N 1
ATOM 617 C CA . LEU A 1 81 ? -3.578 2.049 9.556 1.00 94.69 81 LEU A CA 1
ATOM 618 C C . LEU A 1 81 ? -2.148 1.558 9.758 1.00 94.69 81 LEU A C 1
ATOM 620 O O . LEU A 1 81 ? -1.605 1.591 10.862 1.00 94.69 81 LEU A O 1
ATOM 624 N N . ILE A 1 82 ? -1.521 1.186 8.649 1.00 94.88 82 ILE A N 1
ATOM 625 C CA . ILE A 1 82 ? -0.072 1.090 8.516 1.00 94.88 82 ILE A CA 1
ATOM 626 C C . ILE A 1 82 ? 0.296 2.060 7.402 1.00 94.88 82 ILE A C 1
ATOM 628 O O . ILE A 1 82 ? -0.188 1.931 6.280 1.00 94.88 82 ILE A O 1
ATOM 632 N N . VAL A 1 83 ? 1.121 3.055 7.721 1.00 93.44 83 VAL A N 1
ATOM 633 C CA . VAL A 1 83 ? 1.591 4.044 6.749 1.00 93.44 83 VAL A CA 1
ATOM 634 C C . VAL A 1 83 ? 3.075 3.817 6.536 1.00 93.44 83 VAL A C 1
ATOM 636 O O . VAL A 1 83 ? 3.869 3.952 7.465 1.00 93.44 83 VAL A O 1
ATOM 639 N N . ILE A 1 84 ? 3.436 3.467 5.306 1.00 89.94 84 ILE A N 1
ATOM 640 C CA . ILE A 1 84 ? 4.821 3.259 4.898 1.00 89.94 84 ILE A CA 1
ATOM 641 C C . ILE A 1 84 ? 5.257 4.494 4.108 1.00 89.94 84 ILE A C 1
ATOM 643 O O . ILE A 1 84 ? 4.601 4.889 3.147 1.00 89.94 84 ILE A O 1
ATOM 647 N N . ASN A 1 85 ? 6.354 5.115 4.534 1.00 86.62 85 ASN A N 1
ATOM 648 C CA . ASN A 1 85 ? 6.975 6.266 3.879 1.00 86.62 85 ASN A CA 1
ATOM 649 C C . ASN A 1 85 ? 8.452 5.948 3.604 1.00 86.62 85 ASN A C 1
ATOM 651 O O . ASN A 1 85 ? 9.037 5.093 4.264 1.00 86.62 85 ASN A O 1
ATOM 655 N N . GLY A 1 86 ? 9.054 6.645 2.642 1.00 79.69 86 GLY A N 1
ATOM 656 C CA . GLY A 1 86 ? 10.451 6.450 2.249 1.00 79.69 86 GLY A CA 1
ATOM 657 C C . GLY A 1 86 ? 10.664 5.336 1.225 1.00 79.69 86 GLY A C 1
ATOM 658 O O . GLY A 1 86 ? 11.806 4.982 0.957 1.00 79.69 86 GLY A O 1
ATOM 659 N N . MET A 1 87 ? 9.589 4.801 0.639 1.00 75.44 87 MET A N 1
ATOM 660 C CA . MET A 1 87 ? 9.686 3.945 -0.542 1.00 75.44 87 MET A CA 1
ATOM 661 C C . MET A 1 87 ? 9.820 4.839 -1.775 1.00 75.44 87 MET A C 1
ATOM 663 O O . MET A 1 87 ? 8.936 5.650 -2.048 1.00 75.44 87 MET A O 1
ATOM 667 N N . GLY A 1 88 ? 10.938 4.713 -2.480 1.00 71.50 88 GLY A N 1
ATOM 668 C CA . GLY A 1 88 ? 11.202 5.370 -3.756 1.00 71.50 88 GLY A CA 1
ATOM 669 C C . GLY A 1 88 ? 11.791 4.353 -4.723 1.00 71.50 88 GLY A C 1
ATOM 670 O O . GLY A 1 88 ? 12.475 3.422 -4.295 1.00 71.50 88 GLY A O 1
ATOM 671 N N . GLN A 1 89 ? 11.501 4.513 -6.011 1.00 68.56 89 GLN A N 1
ATOM 672 C CA . GLN A 1 89 ? 11.989 3.613 -7.059 1.00 68.56 89 GLN A CA 1
ATOM 673 C C . GLN A 1 89 ? 13.384 4.007 -7.572 1.00 68.56 89 GLN A C 1
ATOM 675 O O . GLN A 1 89 ? 13.959 3.306 -8.399 1.00 68.56 89 GLN A O 1
ATOM 680 N N . GLY A 1 90 ? 13.950 5.123 -7.095 1.00 64.25 90 GLY A N 1
ATOM 681 C CA . GLY A 1 90 ? 15.248 5.646 -7.522 1.00 64.25 90 GLY A CA 1
ATOM 682 C C . GLY A 1 90 ? 15.201 6.460 -8.821 1.00 64.25 90 GLY A C 1
ATOM 683 O O . GLY A 1 90 ? 16.192 7.110 -9.163 1.00 64.25 90 GLY A O 1
ATOM 684 N N . ASN A 1 91 ? 14.066 6.483 -9.531 1.00 60.56 91 ASN A N 1
ATOM 685 C CA . ASN A 1 91 ? 13.906 7.237 -10.783 1.00 60.56 91 ASN A CA 1
ATOM 686 C C . ASN A 1 91 ? 13.701 8.738 -10.561 1.00 60.56 91 ASN A C 1
ATOM 688 O O . ASN A 1 91 ? 13.954 9.533 -11.461 1.00 60.56 91 ASN A O 1
ATOM 692 N N . GLU A 1 92 ? 13.378 9.153 -9.337 1.00 61.97 92 GLU A N 1
ATOM 693 C CA . GLU A 1 92 ? 13.379 10.550 -8.898 1.00 61.97 92 GLU A CA 1
ATOM 694 C C . GLU A 1 92 ? 14.729 11.268 -9.116 1.00 61.97 92 GLU A C 1
ATOM 696 O O . GLU A 1 92 ? 14.774 12.501 -9.196 1.00 61.97 92 GLU A O 1
ATOM 701 N N . VAL A 1 93 ? 15.826 10.508 -9.244 1.00 55.53 93 VAL A N 1
ATOM 702 C CA . VAL A 1 93 ? 17.196 11.024 -9.395 1.00 55.53 93 VAL A CA 1
ATOM 703 C C . VAL A 1 93 ? 17.659 11.082 -10.862 1.00 55.53 93 VAL A C 1
ATOM 705 O O . VAL A 1 93 ? 18.604 11.807 -11.170 1.00 55.53 93 VAL A O 1
ATOM 708 N N . ASN A 1 94 ? 16.991 10.379 -11.787 1.00 53.81 94 ASN A N 1
ATOM 709 C CA . ASN A 1 94 ? 17.402 10.259 -13.194 1.00 53.81 94 ASN A CA 1
ATOM 710 C C . ASN A 1 94 ? 16.406 10.906 -14.182 1.00 53.81 94 ASN A C 1
ATOM 712 O O . ASN A 1 94 ? 15.328 11.360 -13.814 1.00 53.81 94 ASN A O 1
ATOM 716 N N . LYS A 1 95 ? 16.829 11.026 -15.452 1.00 51.78 95 LYS A N 1
ATOM 717 C CA . LYS A 1 95 ? 16.325 11.940 -16.507 1.00 51.78 95 LYS A CA 1
ATOM 718 C C . LYS A 1 95 ? 14.823 11.888 -16.872 1.00 51.78 95 LYS A C 1
ATOM 720 O O . LYS A 1 95 ? 14.395 12.782 -17.593 1.00 51.78 95 LYS A O 1
ATOM 725 N N . ASN A 1 96 ? 14.030 10.951 -16.350 1.00 56.50 96 ASN A N 1
ATOM 726 C CA . ASN A 1 96 ? 12.617 10.751 -16.708 1.00 56.50 96 ASN A CA 1
ATOM 727 C C . ASN A 1 96 ? 11.680 10.973 -15.507 1.00 56.50 96 ASN A C 1
ATOM 729 O O . ASN A 1 96 ? 10.872 10.115 -15.169 1.00 56.50 96 ASN A O 1
ATOM 733 N N . LYS A 1 97 ? 11.818 12.116 -14.822 1.00 56.66 97 LYS A N 1
ATOM 734 C CA . LYS A 1 97 ? 11.041 12.460 -13.618 1.00 56.66 97 LYS A CA 1
ATOM 735 C C . LYS A 1 97 ? 9.529 12.398 -13.878 1.00 56.66 97 LYS A C 1
ATOM 737 O O . LYS A 1 97 ? 8.951 13.383 -14.330 1.00 56.66 97 LYS A O 1
ATOM 742 N N . GLY A 1 98 ? 8.901 11.273 -13.549 1.00 57.19 98 GLY A N 1
ATOM 743 C CA . GLY A 1 98 ? 7.457 11.103 -13.699 1.00 57.19 98 GLY A CA 1
ATOM 744 C C . GLY A 1 98 ? 7.007 10.971 -15.150 1.00 57.19 98 GLY A C 1
ATOM 745 O O . GLY A 1 98 ? 5.922 11.439 -15.488 1.00 57.19 98 GLY A O 1
ATOM 746 N N . ASP A 1 99 ? 7.830 10.357 -16.004 1.00 69.75 99 ASP A N 1
ATOM 747 C CA . ASP A 1 99 ? 7.357 9.958 -17.323 1.00 69.75 99 ASP A CA 1
ATOM 748 C C . ASP A 1 99 ? 6.167 8.979 -17.208 1.00 69.75 99 ASP A C 1
ATOM 750 O O . ASP A 1 99 ? 6.050 8.205 -16.244 1.00 69.75 99 ASP A O 1
ATOM 754 N N . HIS A 1 100 ? 5.253 9.046 -18.179 1.00 73.25 100 HIS A N 1
ATOM 755 C CA . HIS A 1 100 ? 4.032 8.245 -18.179 1.00 73.25 100 HIS A CA 1
ATOM 756 C C . HIS A 1 100 ? 4.335 6.743 -18.210 1.00 73.25 100 HIS A C 1
ATOM 758 O O . HIS A 1 100 ? 3.677 5.987 -17.493 1.00 73.25 100 HIS A O 1
ATOM 764 N N . GLY A 1 101 ? 5.331 6.310 -18.992 1.00 71.81 101 GLY A N 1
ATOM 765 C CA . GLY A 1 101 ? 5.714 4.901 -19.083 1.00 71.81 101 GLY A CA 1
ATOM 766 C C . GLY A 1 101 ? 6.273 4.376 -17.766 1.00 71.81 101 GLY A C 1
ATOM 767 O O . GLY A 1 101 ? 5.819 3.345 -17.272 1.00 71.81 101 GLY A O 1
ATOM 768 N N . ASP A 1 102 ? 7.197 5.129 -17.165 1.00 75.19 102 ASP A N 1
ATOM 769 C CA . ASP A 1 102 ? 7.848 4.787 -15.895 1.00 75.19 102 ASP A CA 1
ATOM 770 C C . ASP A 1 102 ? 6.837 4.603 -14.753 1.00 75.19 102 ASP A C 1
ATOM 772 O O . ASP A 1 102 ? 6.795 3.577 -14.070 1.00 75.19 102 ASP A O 1
ATOM 776 N N . SER A 1 103 ? 5.944 5.582 -14.597 1.00 74.19 103 SER A N 1
ATOM 777 C CA . SER A 1 103 ? 4.960 5.598 -13.509 1.00 74.19 103 SER A CA 1
ATOM 778 C C . SER A 1 103 ? 3.966 4.433 -13.604 1.00 74.19 103 SER A C 1
ATOM 780 O O . SER A 1 103 ? 3.549 3.876 -12.585 1.00 74.19 103 SER A O 1
ATOM 782 N N . LEU A 1 104 ? 3.590 4.036 -14.825 1.00 76.88 104 LEU A N 1
ATOM 783 C CA . LEU A 1 104 ? 2.667 2.924 -15.048 1.00 76.88 104 LEU A CA 1
ATOM 784 C C . LEU A 1 104 ? 3.311 1.578 -14.711 1.00 76.88 104 LEU A C 1
ATOM 786 O O . LEU A 1 104 ? 2.711 0.781 -13.993 1.00 76.88 104 LEU A O 1
ATOM 790 N N . VAL A 1 105 ? 4.538 1.323 -15.166 1.00 78.50 105 VAL A N 1
ATOM 791 C CA . VAL A 1 105 ? 5.183 0.014 -14.954 1.00 78.50 105 VAL A CA 1
ATOM 792 C C . VAL A 1 105 ? 5.784 -0.151 -13.553 1.00 78.50 105 VAL A C 1
ATOM 794 O O . VAL A 1 105 ? 6.011 -1.280 -13.114 1.00 78.50 105 VAL A O 1
ATOM 797 N N . GLY A 1 106 ? 6.001 0.944 -12.819 1.00 78.81 106 GLY A N 1
ATOM 798 C CA . GLY A 1 106 ? 6.332 0.933 -11.386 1.00 78.81 106 GLY A CA 1
ATOM 799 C C . GLY A 1 106 ? 5.127 0.693 -10.460 1.00 78.81 106 GLY A C 1
ATOM 800 O O . GLY A 1 106 ? 5.290 0.484 -9.252 1.00 78.81 106 GLY A O 1
ATOM 801 N N . THR A 1 107 ? 3.900 0.701 -10.996 1.00 81.12 107 THR A N 1
ATOM 802 C CA . THR A 1 107 ? 2.680 0.543 -10.195 1.00 81.12 107 THR A CA 1
ATOM 803 C C . THR A 1 107 ? 2.671 -0.807 -9.470 1.00 81.12 107 THR A C 1
ATOM 805 O O . THR A 1 107 ? 2.828 -1.863 -10.073 1.00 81.12 107 THR A O 1
ATOM 808 N N . LEU A 1 108 ? 2.485 -0.762 -8.146 1.00 85.25 108 LEU A N 1
ATOM 809 C CA . LEU A 1 108 ? 2.489 -1.910 -7.225 1.00 85.25 108 LEU A CA 1
ATOM 810 C C . LEU A 1 108 ? 3.807 -2.700 -7.109 1.00 85.25 108 LEU A C 1
ATOM 812 O O . LEU A 1 108 ? 3.834 -3.658 -6.339 1.00 85.25 108 LEU A O 1
ATOM 816 N N . THR A 1 109 ? 4.893 -2.335 -7.794 1.00 83.25 109 THR A N 1
ATOM 817 C CA . THR A 1 109 ? 6.181 -3.053 -7.677 1.00 83.25 109 THR A CA 1
ATOM 818 C C . THR A 1 109 ? 7.158 -2.367 -6.730 1.00 83.25 109 THR A C 1
ATOM 820 O O . THR A 1 109 ? 7.950 -3.048 -6.081 1.00 83.25 109 THR A O 1
ATOM 823 N N . ALA A 1 110 ? 7.097 -1.029 -6.640 1.00 77.12 110 ALA A N 1
ATOM 824 C CA . ALA A 1 110 ? 8.075 -0.188 -5.936 1.00 77.12 110 ALA A CA 1
ATOM 825 C C . ALA A 1 110 ? 9.540 -0.477 -6.337 1.00 77.12 110 ALA A C 1
ATOM 827 O O . ALA A 1 110 ? 10.469 -0.193 -5.581 1.00 77.12 110 ALA A O 1
ATOM 828 N N . ALA A 1 111 ? 9.742 -1.069 -7.515 1.00 79.44 111 ALA A N 1
ATOM 829 C CA . ALA A 1 111 ? 11.037 -1.482 -8.023 1.00 79.44 111 ALA A CA 1
ATOM 830 C C . ALA A 1 111 ? 11.556 -0.495 -9.064 1.00 79.44 111 ALA A C 1
ATOM 832 O O . ALA A 1 111 ? 10.803 0.304 -9.615 1.00 79.44 111 ALA A O 1
ATOM 833 N N . GLN A 1 112 ? 12.850 -0.595 -9.364 1.00 78.88 112 GLN A N 1
ATOM 834 C CA . GLN A 1 112 ? 13.421 0.121 -10.497 1.00 78.88 112 GLN A CA 1
ATOM 835 C C . GLN A 1 112 ? 12.725 -0.295 -11.793 1.00 78.88 112 GLN A C 1
ATOM 837 O O . GLN A 1 112 ? 12.310 -1.448 -11.965 1.00 78.88 112 GLN A O 1
ATOM 842 N N . VAL A 1 113 ? 12.638 0.650 -12.714 1.00 78.44 113 VAL A N 1
ATOM 843 C CA . VAL A 1 113 ? 12.082 0.434 -14.043 1.00 78.44 113 VAL A CA 1
ATOM 844 C C . VAL A 1 113 ? 13.214 0.439 -15.057 1.00 78.44 113 VAL A C 1
ATOM 846 O O . VAL A 1 113 ? 14.063 1.329 -15.054 1.00 78.44 113 VAL A O 1
ATOM 849 N N . ASP A 1 114 ? 13.210 -0.560 -15.932 1.00 80.81 114 ASP A N 1
ATOM 850 C CA . ASP A 1 114 ? 14.003 -0.554 -17.154 1.00 80.81 114 ASP A CA 1
ATOM 851 C C . ASP A 1 114 ? 13.201 0.177 -18.237 1.00 80.81 114 ASP A C 1
ATOM 853 O O . ASP A 1 114 ? 12.246 -0.369 -18.794 1.00 80.81 114 ASP A O 1
ATOM 857 N N . GLN A 1 115 ? 13.543 1.443 -18.484 1.00 75.44 115 GLN A N 1
ATOM 858 C CA . GLN A 1 115 ? 12.925 2.270 -19.518 1.00 75.44 115 GLN A CA 1
ATOM 859 C C . GLN A 1 115 ? 13.994 2.773 -20.495 1.00 75.44 115 GLN A C 1
ATOM 861 O O . GLN A 1 115 ? 14.850 3.585 -20.122 1.00 75.44 115 GLN A O 1
ATOM 866 N N . PRO A 1 116 ? 13.925 2.379 -21.776 1.00 75.00 116 PRO A N 1
ATOM 867 C CA . PRO A 1 116 ? 14.730 3.011 -22.808 1.00 75.00 116 PRO A CA 1
ATOM 868 C C . PRO A 1 116 ? 14.287 4.469 -23.028 1.00 75.00 116 PRO A C 1
ATOM 870 O O . PRO A 1 116 ? 13.096 4.780 -23.035 1.00 75.00 116 PRO A O 1
ATOM 873 N N . LEU A 1 117 ? 15.244 5.376 -23.249 1.00 73.00 117 LEU A N 1
ATOM 874 C CA . LEU A 1 117 ? 14.962 6.800 -23.483 1.00 73.00 117 LEU A CA 1
ATOM 875 C C . LEU A 1 117 ? 13.957 6.999 -24.634 1.00 73.00 117 LEU A C 1
ATOM 877 O O . LEU A 1 117 ? 14.178 6.490 -25.734 1.00 73.00 117 LEU A O 1
ATOM 881 N N . ASN A 1 118 ? 12.905 7.790 -24.390 1.00 71.25 118 ASN A N 1
ATOM 882 C CA . ASN A 1 118 ? 11.831 8.122 -25.340 1.00 71.25 118 ASN A CA 1
ATOM 883 C C . ASN A 1 118 ? 11.059 6.906 -25.904 1.00 71.25 118 ASN A C 1
ATOM 885 O O . ASN A 1 118 ? 10.554 6.974 -27.026 1.00 71.25 118 ASN A O 1
ATOM 889 N N . ARG A 1 119 ? 11.006 5.779 -25.180 1.00 74.25 119 ARG A N 1
ATOM 890 C CA . ARG A 1 119 ? 10.283 4.556 -25.588 1.00 74.25 119 ARG A CA 1
ATOM 891 C C . ARG A 1 119 ? 9.416 4.031 -24.446 1.00 74.25 119 ARG A C 1
ATOM 893 O O . ARG A 1 119 ? 9.636 2.945 -23.916 1.00 74.25 119 ARG A O 1
ATOM 900 N N . ASP A 1 120 ? 8.425 4.822 -24.060 1.00 73.12 120 ASP A N 1
ATOM 901 C CA . ASP A 1 120 ? 7.552 4.567 -22.903 1.00 73.12 120 ASP A CA 1
ATOM 902 C C . ASP A 1 120 ? 6.767 3.259 -23.042 1.00 73.12 120 ASP A C 1
ATOM 904 O O . ASP A 1 120 ? 6.546 2.544 -22.068 1.00 73.12 120 ASP A O 1
ATOM 908 N N . ASN A 1 121 ? 6.415 2.897 -24.278 1.00 76.44 121 ASN A N 1
ATOM 909 C CA . ASN A 1 121 ? 5.742 1.647 -24.631 1.00 76.44 121 ASN A CA 1
ATOM 910 C C . ASN A 1 121 ? 6.607 0.389 -24.413 1.00 76.44 121 ASN A C 1
ATOM 912 O O . ASN A 1 121 ? 6.122 -0.724 -24.603 1.00 76.44 121 ASN A O 1
ATOM 916 N N . GLU A 1 122 ? 7.882 0.554 -24.062 1.00 80.12 122 GLU A N 1
ATOM 917 C CA . GLU A 1 122 ? 8.831 -0.533 -23.807 1.00 80.12 122 GLU A CA 1
ATOM 918 C C . GLU A 1 122 ? 9.345 -0.557 -22.371 1.00 80.12 122 GLU A C 1
ATOM 920 O O . GLU A 1 122 ? 10.203 -1.384 -22.051 1.00 80.12 122 GLU A O 1
ATOM 925 N N . ALA A 1 123 ? 8.821 0.317 -21.510 1.00 79.50 123 ALA A N 1
ATOM 926 C CA . ALA A 1 123 ? 9.152 0.325 -20.098 1.00 79.50 123 ALA A CA 1
ATOM 927 C C . ALA A 1 123 ? 8.773 -1.018 -19.448 1.00 79.50 123 ALA A C 1
ATOM 929 O O . ALA A 1 123 ? 7.738 -1.618 -19.758 1.00 79.50 123 ALA A O 1
ATOM 930 N N . LYS A 1 124 ? 9.624 -1.515 -18.547 1.00 80.75 124 LYS A N 1
ATOM 931 C CA . LYS A 1 124 ? 9.416 -2.782 -17.834 1.00 80.75 124 LYS A CA 1
ATOM 932 C C . LYS A 1 124 ? 9.769 -2.641 -16.364 1.00 80.75 124 LYS A C 1
ATOM 934 O O . LYS A 1 124 ? 10.825 -2.121 -16.014 1.00 80.75 124 LYS A O 1
ATOM 939 N N . SER A 1 125 ? 8.918 -3.184 -15.499 1.00 81.00 125 SER A N 1
ATOM 940 C CA . SER A 1 125 ? 9.262 -3.347 -14.086 1.00 81.00 125 SER A CA 1
ATOM 941 C C . SER A 1 125 ? 10.335 -4.419 -13.910 1.00 81.00 125 SER A C 1
ATOM 943 O O . SER A 1 125 ? 10.284 -5.462 -14.563 1.00 81.00 125 SER A O 1
ATOM 945 N N . THR A 1 126 ? 11.283 -4.195 -13.000 1.00 84.12 126 THR A N 1
ATOM 946 C CA . THR A 1 126 ? 12.356 -5.166 -12.706 1.00 84.12 126 THR A CA 1
ATOM 947 C C . THR A 1 126 ? 11.994 -6.168 -11.609 1.00 84.12 126 THR A C 1
ATOM 949 O O . THR A 1 126 ? 12.742 -7.118 -11.374 1.00 84.12 126 THR A O 1
ATOM 952 N N . ALA A 1 127 ? 10.849 -5.991 -10.944 1.00 84.81 127 ALA A N 1
ATOM 953 C CA . ALA A 1 127 ? 10.388 -6.883 -9.889 1.00 84.81 127 ALA A CA 1
ATOM 954 C C . ALA A 1 127 ? 8.902 -7.219 -10.013 1.00 84.81 127 ALA A C 1
ATOM 956 O O . ALA A 1 127 ? 8.138 -6.609 -10.758 1.00 84.81 127 ALA A O 1
ATOM 957 N N . GLN A 1 128 ? 8.514 -8.219 -9.234 1.00 86.88 128 GLN A N 1
ATOM 958 C CA . GLN A 1 128 ? 7.145 -8.676 -9.096 1.00 86.88 128 GLN A CA 1
ATOM 959 C C . GLN A 1 128 ? 6.284 -7.637 -8.355 1.00 86.88 128 GLN A C 1
ATOM 961 O O . GLN A 1 128 ? 6.714 -7.067 -7.354 1.00 86.88 128 GLN A O 1
ATOM 966 N N . SER A 1 129 ? 5.047 -7.446 -8.810 1.00 86.75 129 SER A N 1
ATOM 967 C CA . SER A 1 129 ? 4.066 -6.568 -8.176 1.00 86.75 129 SER A CA 1
ATOM 968 C C . SER A 1 129 ? 3.434 -7.169 -6.911 1.00 86.75 129 SER A C 1
ATOM 970 O O . SER A 1 129 ? 3.412 -8.388 -6.696 1.00 86.75 129 SER A O 1
ATOM 972 N N . LEU A 1 130 ? 2.909 -6.297 -6.046 1.00 87.88 130 LEU A N 1
ATOM 973 C CA . LEU A 1 130 ? 2.281 -6.658 -4.774 1.00 87.88 130 LEU A CA 1
ATOM 974 C C . LEU A 1 130 ? 1.055 -7.562 -4.956 1.00 87.88 130 LEU A C 1
ATOM 976 O O . LEU A 1 130 ? 0.867 -8.504 -4.193 1.00 87.88 130 LEU A O 1
ATOM 980 N N . ASP A 1 131 ? 0.237 -7.321 -5.973 1.00 87.25 131 ASP A N 1
ATOM 981 C CA . ASP A 1 131 ? -0.920 -8.152 -6.313 1.00 87.25 131 ASP A CA 1
ATOM 982 C C . ASP A 1 131 ? -0.503 -9.563 -6.759 1.00 87.25 131 ASP A C 1
ATOM 984 O O . ASP A 1 131 ? -1.124 -10.541 -6.344 1.00 87.25 131 ASP A O 1
ATOM 988 N N . PHE A 1 132 ? 0.607 -9.705 -7.494 1.00 88.50 132 PHE A N 1
ATOM 989 C CA . PHE A 1 132 ? 1.181 -11.020 -7.782 1.00 88.50 132 PHE A CA 1
ATOM 990 C C . PHE A 1 132 ? 1.680 -11.688 -6.502 1.00 88.50 132 PHE A C 1
ATOM 992 O O . PHE A 1 132 ? 1.467 -12.886 -6.313 1.00 88.50 132 PHE A O 1
ATOM 999 N N . ALA A 1 133 ? 2.311 -10.939 -5.592 1.00 89.31 133 ALA A N 1
ATOM 1000 C CA . ALA A 1 133 ? 2.750 -11.491 -4.309 1.00 89.31 133 ALA A CA 1
ATOM 1001 C C . ALA A 1 133 ? 1.568 -12.004 -3.473 1.00 89.31 133 ALA A C 1
ATOM 1003 O O . ALA A 1 133 ? 1.647 -13.099 -2.914 1.00 89.31 133 ALA A O 1
ATOM 1004 N N . ILE A 1 134 ? 0.461 -11.258 -3.452 1.00 87.62 134 ILE A N 1
ATOM 1005 C CA . ILE A 1 134 ? -0.787 -11.650 -2.791 1.00 87.62 134 ILE A CA 1
ATOM 1006 C C . ILE A 1 134 ? -1.376 -12.901 -3.453 1.00 87.62 134 ILE A C 1
ATOM 1008 O O . ILE A 1 134 ? -1.629 -13.881 -2.756 1.00 87.62 134 ILE A O 1
ATOM 1012 N N . ALA A 1 135 ? -1.527 -12.920 -4.780 1.00 86.12 135 ALA A N 1
ATOM 1013 C CA . ALA A 1 135 ? -2.065 -14.075 -5.503 1.00 86.12 135 ALA A CA 1
ATOM 1014 C C . ALA A 1 135 ? -1.215 -15.339 -5.286 1.00 86.12 135 ALA A C 1
ATOM 1016 O O . ALA A 1 135 ? -1.745 -16.429 -5.079 1.00 86.12 135 ALA A O 1
ATOM 1017 N N . LYS A 1 136 ? 0.115 -15.198 -5.256 1.00 87.00 136 LYS A N 1
ATOM 1018 C CA . LYS A 1 136 ? 1.034 -16.303 -4.954 1.00 87.00 136 LYS A CA 1
ATOM 1019 C C . LYS A 1 136 ? 0.862 -16.836 -3.527 1.00 87.00 136 LYS A C 1
ATOM 1021 O O . LYS A 1 136 ? 1.015 -18.036 -3.317 1.00 87.00 136 LYS A O 1
ATOM 1026 N N . ALA A 1 137 ? 0.582 -15.967 -2.557 1.00 88.50 137 ALA A N 1
ATOM 1027 C CA . ALA A 1 137 ? 0.457 -16.341 -1.149 1.00 88.50 137 ALA A CA 1
ATOM 1028 C C . ALA A 1 137 ? -0.920 -16.925 -0.789 1.00 88.50 137 ALA A C 1
ATOM 1030 O O . ALA A 1 137 ? -0.997 -17.840 0.027 1.00 88.50 137 ALA A O 1
ATOM 1031 N N . PHE A 1 138 ? -1.995 -16.407 -1.389 1.00 84.06 138 PHE A N 1
ATOM 1032 C CA . PHE A 1 138 ? -3.378 -16.741 -1.024 1.00 84.06 138 PHE A CA 1
ATOM 1033 C C . PHE A 1 138 ? -4.130 -17.545 -2.095 1.00 84.06 138 PHE A C 1
ATOM 1035 O O . PHE A 1 138 ? -5.261 -17.970 -1.862 1.00 84.06 138 PHE A O 1
ATOM 1042 N N . GLY A 1 139 ? -3.507 -17.790 -3.250 1.00 77.62 139 GLY A N 1
ATOM 1043 C CA . GLY A 1 139 ? -4.178 -18.330 -4.428 1.00 77.62 139 GLY A CA 1
ATOM 1044 C C . GLY A 1 139 ? -4.961 -17.255 -5.189 1.00 77.62 139 GLY A C 1
ATOM 1045 O O . GLY A 1 139 ? -5.127 -16.125 -4.732 1.00 77.62 139 GLY A O 1
ATOM 1046 N N . GLY A 1 140 ? -5.440 -17.609 -6.380 1.00 77.50 140 GLY A N 1
ATOM 1047 C CA . GLY A 1 140 ? -6.108 -16.682 -7.294 1.00 77.50 140 GLY A CA 1
ATOM 1048 C C . GLY A 1 140 ? -5.182 -16.169 -8.395 1.00 77.50 140 GLY A C 1
ATOM 1049 O O . GLY A 1 140 ? -4.133 -16.751 -8.670 1.00 77.50 140 GLY A O 1
ATOM 1050 N N . SER A 1 141 ? -5.599 -15.096 -9.060 1.00 75.81 141 SER A N 1
ATOM 1051 C CA . SER A 1 141 ? -4.847 -14.473 -10.150 1.00 75.81 141 SER A CA 1
ATOM 1052 C C . SER A 1 141 ? -4.417 -13.062 -9.751 1.00 75.81 141 SER A C 1
ATOM 1054 O O . SER A 1 141 ? -5.185 -12.382 -9.066 1.00 75.81 141 SER A O 1
ATOM 1056 N N . PRO A 1 142 ? -3.214 -12.613 -10.158 1.00 76.75 142 PRO A N 1
ATOM 1057 C CA . PRO A 1 142 ? -2.821 -11.216 -10.006 1.00 76.75 142 PRO A CA 1
ATOM 1058 C C . PRO A 1 142 ? -3.812 -10.293 -10.720 1.00 76.75 142 PRO A C 1
ATOM 1060 O O . PRO A 1 142 ? -4.582 -10.729 -11.586 1.00 76.75 142 PRO A O 1
ATOM 1063 N N . LEU A 1 143 ? -3.755 -9.005 -10.387 1.00 71.12 143 LEU A N 1
ATOM 1064 C CA . LEU A 1 143 ? -4.394 -7.968 -11.175 1.00 71.12 143 LEU A CA 1
ATOM 1065 C C . LEU A 1 143 ? -3.678 -7.926 -12.526 1.00 71.12 143 LEU A C 1
ATOM 1067 O O . LEU A 1 143 ? -2.714 -7.195 -12.733 1.00 71.12 143 LEU A O 1
ATOM 1071 N N . ASN A 1 144 ? -4.177 -8.705 -13.481 1.00 58.56 144 ASN A N 1
ATOM 1072 C CA . ASN A 1 144 ? -3.905 -8.423 -14.873 1.00 58.56 144 ASN A CA 1
ATOM 1073 C C . ASN A 1 144 ? -4.592 -7.083 -15.149 1.00 58.56 144 ASN A C 1
ATOM 1075 O O . ASN A 1 144 ? -5.792 -7.043 -15.425 1.00 58.56 144 ASN A O 1
ATOM 1079 N N . LEU A 1 145 ? -3.840 -5.982 -15.055 1.00 54.34 145 LEU A N 1
ATOM 1080 C CA . LEU A 1 145 ? -4.133 -4.773 -15.816 1.00 54.34 145 LEU A CA 1
ATOM 1081 C C . LEU A 1 145 ? -4.024 -5.199 -17.278 1.00 54.34 145 LEU A C 1
ATOM 1083 O O . LEU A 1 145 ? -2.988 -5.030 -17.915 1.00 54.34 145 LEU A O 1
ATOM 1087 N N . ALA A 1 146 ? -5.051 -5.891 -17.769 1.00 38.78 146 ALA A N 1
ATOM 1088 C CA . ALA A 1 146 ? -5.149 -6.286 -19.148 1.00 38.78 146 ALA A CA 1
ATOM 1089 C C . ALA A 1 146 ? -5.182 -4.975 -19.925 1.00 38.78 146 ALA A C 1
ATOM 1091 O O . ALA A 1 146 ? -6.211 -4.311 -20.004 1.00 38.78 146 ALA A O 1
ATOM 1092 N N . CYS A 1 147 ? -4.034 -4.574 -20.460 1.00 40.38 147 CYS A N 1
ATOM 1093 C CA . CYS A 1 147 ? -4.057 -3.903 -21.734 1.00 40.38 147 CYS A CA 1
ATOM 1094 C C . CYS A 1 147 ? -4.541 -5.002 -22.682 1.00 40.38 147 CYS A C 1
ATOM 1096 O O . CYS A 1 147 ? -3.819 -5.988 -22.845 1.00 40.38 147 CYS A O 1
ATOM 1098 N N . PRO A 1 148 ? -5.780 -4.948 -23.201 1.00 42.78 148 PRO A N 1
ATOM 1099 C CA . PRO A 1 148 ? -6.164 -5.896 -24.231 1.00 42.78 148 PRO A CA 1
ATOM 1100 C C . PRO A 1 148 ? -5.134 -5.810 -25.352 1.00 42.78 148 PRO A C 1
ATOM 1102 O O . PRO A 1 148 ? -4.520 -4.758 -25.538 1.00 42.78 148 PRO A O 1
ATOM 1105 N N . ASP A 1 149 ? -4.971 -6.884 -26.119 1.00 47.22 149 ASP A N 1
ATOM 1106 C CA . ASP A 1 149 ? -3.971 -6.966 -27.195 1.00 47.22 149 ASP A CA 1
ATOM 1107 C C . ASP A 1 149 ? -4.064 -5.799 -28.212 1.00 47.22 149 ASP A C 1
ATOM 1109 O O . ASP A 1 149 ? -3.136 -5.575 -28.983 1.00 47.22 149 ASP A O 1
ATOM 1113 N N . ASN A 1 150 ? -5.156 -5.017 -28.172 1.00 47.34 150 ASN A N 1
ATOM 1114 C CA . ASN A 1 150 ? -5.414 -3.821 -28.977 1.00 47.34 150 ASN A CA 1
ATOM 1115 C C . ASN A 1 150 ? -5.630 -2.504 -28.190 1.00 47.34 150 ASN A C 1
ATOM 1117 O O . ASN A 1 150 ? -6.088 -1.532 -28.781 1.00 47.34 150 ASN A O 1
ATOM 1121 N N . GLY A 1 151 ? -5.303 -2.434 -26.896 1.00 37.94 151 GLY A N 1
ATOM 1122 C CA . GLY A 1 151 ? -5.366 -1.203 -26.097 1.00 37.94 151 GLY A CA 1
ATOM 1123 C C . GLY A 1 151 ? -6.781 -0.724 -25.729 1.00 37.94 151 GLY A C 1
ATOM 1124 O O . GLY A 1 151 ? -7.551 -0.272 -26.567 1.00 37.94 151 GLY A O 1
ATOM 1125 N N . GLY A 1 152 ? -7.082 -0.732 -24.428 1.00 35.50 152 GLY A N 1
ATOM 1126 C CA . GLY A 1 152 ? -8.241 -0.058 -23.825 1.00 35.50 152 GLY A CA 1
ATOM 1127 C C . GLY A 1 152 ? -9.484 -0.928 -23.560 1.00 35.50 152 GLY A C 1
ATOM 1128 O O . GLY A 1 152 ? -9.752 -1.873 -24.299 1.00 35.50 152 GLY A O 1
ATOM 1129 N N . PRO A 1 153 ? -10.264 -0.625 -22.501 1.00 35.59 153 PRO A N 1
ATOM 1130 C CA . PRO A 1 153 ? -11.481 -1.363 -22.174 1.00 35.59 153 PRO A CA 1
ATOM 1131 C C . PRO A 1 153 ? -12.507 -1.218 -23.303 1.00 35.59 153 PRO A C 1
ATOM 1133 O O . PRO A 1 153 ? -12.934 -0.111 -23.630 1.00 35.59 153 PRO A O 1
ATOM 1136 N N . SER A 1 154 ? -12.914 -2.343 -23.888 1.00 37.03 154 SER A N 1
ATOM 1137 C CA . SER A 1 154 ? -14.090 -2.403 -24.751 1.00 37.03 154 SER A CA 1
ATOM 1138 C C . SER A 1 154 ? -15.334 -2.136 -23.901 1.00 37.03 154 SER A C 1
ATOM 1140 O O . SER A 1 154 ? -15.645 -2.933 -23.011 1.00 37.03 154 SER A O 1
ATOM 1142 N N . ILE A 1 155 ? -15.989 -1.001 -24.153 1.00 38.47 155 ILE A N 1
ATOM 1143 C CA . ILE A 1 155 ? -17.364 -0.706 -23.721 1.00 38.47 155 ILE A CA 1
ATOM 1144 C C . ILE A 1 155 ? -18.369 -1.679 -24.338 1.00 38.47 155 ILE A C 1
ATOM 1146 O O . ILE A 1 155 ? -18.136 -2.115 -25.489 1.00 38.47 155 ILE A O 1
#

Sequence (155 aa):
MDRRLFLVGTAGTMFGLPLLESLAFDPRAKAANEPLPFAIFLYQPMGPEKDSWFPSQTGKITAQTLAGKGLEPLTPFANKLIVINGMGQGNEVNKNKGDHGDSLVGTLTAAQVDQPLNRDNEAKSTAQSLDFAIAKAFGGSPLNLACPDNGGPSI

Radius of gyration: 29.42 Å; chains: 1; bounding box: 82×67×46 Å